Protein AF-A0A6J7PD95-F1 (afdb_monomer_lite)

pLDDT: mean 89.7, std 9.13, range [52.78, 97.06]

Secondary structure (DSSP, 8-state):
--S----HHHHHHHHHHHHTT-----S---S-HHHHHHHHHTTS------GGGS-TT-TTS-----SSPPPPPP------TTPPPPHHHHHHHHHHHHHHHHHHTSPP-

Organism: NCBI:txid449393

InterPro domains:
  IPR005119 LysR, substrate-binding [PF03466] (4-99)

Sequence (109 aa):
MIGEHPCSTQERIDQGLRDAGITPRYVFRANDNGAMQGMVRAGLGPAVMPMLAVDTADTGIVIKALDPPIEPRMILIALRKGSTPLPAAEQFVRIAKHEGRKRLSRPAR

Structure (mmCIF, N/CA/C/O backbone):
data_AF-A0A6J7PD95-F1
#
_entry.id   AF-A0A6J7PD95-F1
#
loop_
_atom_site.group_PDB
_atom_site.id
_atom_site.type_symbol
_atom_site.label_atom_id
_atom_site.label_alt_id
_atom_site.label_comp_id
_atom_site.label_asym_id
_atom_site.label_entity_id
_atom_site.label_seq_id
_atom_site.pdbx_PDB_ins_code
_atom_site.Cartn_x
_atom_site.Cartn_y
_atom_site.Cartn_z
_atom_site.occupancy
_atom_site.B_iso_or_equiv
_atom_site.auth_seq_id
_atom_site.auth_comp_id
_atom_site.auth_asym_id
_atom_site.auth_atom_id
_atom_site.pdbx_PDB_model_num
ATOM 1 N N . MET A 1 1 ? -21.283 11.987 -6.288 1.00 52.94 1 MET A N 1
ATOM 2 C CA . MET A 1 1 ? -20.100 11.113 -6.426 1.00 52.94 1 MET A CA 1
ATOM 3 C C . MET A 1 1 ? -19.133 11.836 -7.352 1.00 52.94 1 MET A C 1
ATOM 5 O O . MET A 1 1 ? -19.528 12.128 -8.471 1.00 52.94 1 MET A O 1
ATOM 9 N N . ILE A 1 2 ? -17.953 12.243 -6.880 1.00 53.72 2 ILE A N 1
ATOM 10 C CA . ILE A 1 2 ? -16.970 12.967 -7.705 1.00 53.72 2 ILE A CA 1
ATOM 11 C C . ILE A 1 2 ? -15.689 12.131 -7.724 1.00 53.72 2 ILE A C 1
ATOM 13 O O . ILE A 1 2 ? -15.122 11.870 -6.670 1.00 53.72 2 ILE A O 1
ATOM 17 N N . GLY A 1 3 ? -15.260 11.693 -8.911 1.00 65.69 3 GLY A N 1
ATOM 18 C CA . GLY A 1 3 ? -13.954 11.052 -9.121 1.00 65.69 3 GLY A CA 1
ATOM 19 C C . GLY A 1 3 ? -13.832 9.571 -8.735 1.00 65.69 3 GLY A C 1
ATOM 20 O O . GLY A 1 3 ? -12.720 9.047 -8.739 1.00 65.69 3 GLY A O 1
ATOM 21 N N . GLU A 1 4 ? -14.928 8.881 -8.406 1.00 78.25 4 GLU A N 1
ATOM 22 C CA . GLU A 1 4 ? -14.902 7.430 -8.186 1.00 78.25 4 GLU A CA 1
ATOM 23 C C . GLU A 1 4 ? -15.111 6.664 -9.497 1.00 78.25 4 GLU A C 1
ATOM 25 O O . GLU A 1 4 ? -16.090 6.863 -10.216 1.00 78.25 4 GLU A O 1
ATOM 30 N N . HIS A 1 5 ? -14.200 5.732 -9.747 1.00 82.81 5 HIS A N 1
ATOM 31 C CA . HIS A 1 5 ? -14.223 4.738 -10.813 1.00 82.81 5 HIS A CA 1
ATOM 32 C C . HIS A 1 5 ? -13.642 3.427 -10.269 1.00 82.81 5 HIS A C 1
ATOM 34 O O . HIS A 1 5 ? -12.746 3.495 -9.422 1.00 82.81 5 HIS A O 1
ATOM 40 N N . PRO A 1 6 ? -14.079 2.254 -10.758 1.00 83.56 6 PRO A N 1
ATOM 41 C CA . PRO A 1 6 ? -13.510 0.975 -10.349 1.00 83.56 6 PRO A CA 1
ATOM 42 C C . PRO A 1 6 ? -11.985 0.969 -10.483 1.00 83.56 6 PRO A C 1
ATOM 44 O O . PRO A 1 6 ? -11.437 1.343 -11.522 1.00 83.56 6 PRO A O 1
ATOM 47 N N . CYS A 1 7 ? -11.294 0.548 -9.425 1.00 86.06 7 CYS A N 1
ATOM 48 C CA . CYS A 1 7 ? -9.857 0.338 -9.461 1.00 86.06 7 CYS A CA 1
ATOM 49 C C . CYS A 1 7 ? -9.496 -0.999 -8.813 1.00 86.06 7 CYS A C 1
ATOM 51 O O . CYS A 1 7 ? -10.059 -1.402 -7.794 1.00 86.06 7 CYS A O 1
ATOM 53 N N . SER A 1 8 ? -8.480 -1.655 -9.370 1.00 87.50 8 SER A N 1
ATOM 54 C CA . SER A 1 8 ? -8.007 -2.968 -8.912 1.00 87.50 8 SER A CA 1
ATOM 55 C C . SER A 1 8 ? -7.570 -2.993 -7.444 1.00 87.50 8 SER A C 1
ATOM 57 O O . SER A 1 8 ? -7.540 -4.045 -6.811 1.00 87.50 8 SER A O 1
ATOM 59 N N . THR A 1 9 ? -7.208 -1.835 -6.884 1.00 88.56 9 THR A N 1
ATOM 60 C CA . THR A 1 9 ? -6.832 -1.718 -5.471 1.00 88.56 9 THR A CA 1
ATOM 61 C C . THR A 1 9 ? -8.049 -1.866 -4.566 1.00 88.56 9 THR A C 1
ATOM 63 O O . THR A 1 9 ? -7.995 -2.647 -3.619 1.00 88.56 9 THR A O 1
ATOM 66 N N . GLN A 1 10 ? -9.144 -1.172 -4.885 1.00 90.12 10 GLN A N 1
ATOM 67 C CA . GLN A 1 10 ? -10.398 -1.290 -4.147 1.00 90.12 10 GLN A CA 1
ATOM 68 C C . GLN A 1 10 ? -10.959 -2.708 -4.266 1.00 90.12 10 GLN A C 1
ATOM 70 O O . GLN A 1 10 ? -11.283 -3.313 -3.256 1.00 90.12 10 GLN A O 1
ATOM 75 N N . GLU A 1 11 ? -10.981 -3.285 -5.471 1.00 91.25 11 GLU A N 1
ATOM 76 C CA . GLU A 1 11 ? -11.478 -4.653 -5.683 1.00 91.25 11 GLU A CA 1
ATOM 77 C C . GLU A 1 11 ? -10.742 -5.688 -4.821 1.00 91.25 11 GLU A C 1
ATOM 79 O O . GLU A 1 11 ? -11.382 -6.536 -4.200 1.00 91.25 11 GLU A O 1
ATOM 84 N N . ARG A 1 12 ? -9.406 -5.593 -4.728 1.00 92.06 12 ARG A N 1
ATOM 85 C CA . ARG A 1 12 ? -8.592 -6.481 -3.881 1.00 92.06 12 ARG A CA 1
ATOM 86 C C . ARG A 1 12 ? -8.859 -6.288 -2.391 1.00 92.06 12 ARG A C 1
ATOM 88 O O . ARG A 1 12 ? -8.915 -7.276 -1.666 1.00 92.06 12 ARG A O 1
ATOM 95 N N . ILE A 1 13 ? -8.999 -5.044 -1.932 1.00 92.88 13 ILE A N 1
ATOM 96 C CA . ILE A 1 13 ? -9.320 -4.751 -0.527 1.00 92.88 13 ILE A CA 1
ATOM 97 C C . ILE A 1 13 ? -10.700 -5.304 -0.189 1.00 92.88 13 ILE A C 1
ATOM 99 O O . ILE A 1 13 ? -10.848 -6.036 0.784 1.00 92.88 13 ILE A O 1
ATOM 103 N N . ASP A 1 14 ? -11.691 -5.003 -1.022 1.00 93.06 14 ASP A N 1
ATOM 104 C CA . ASP A 1 14 ? -13.063 -5.440 -0.825 1.00 93.06 14 ASP A CA 1
ATOM 105 C C . ASP A 1 14 ? -13.155 -6.971 -0.822 1.00 93.06 14 ASP A C 1
ATOM 107 O O . ASP A 1 14 ? -13.901 -7.539 -0.027 1.00 93.06 14 ASP A O 1
ATOM 111 N N . GLN A 1 15 ? -12.385 -7.646 -1.684 1.00 93.06 15 GLN A N 1
ATOM 112 C CA . GLN A 1 15 ? -12.322 -9.103 -1.692 1.00 93.06 15 GLN A CA 1
ATOM 113 C C . GLN A 1 15 ? -11.664 -9.652 -0.427 1.00 93.06 15 GLN A C 1
ATOM 115 O O . GLN A 1 15 ? -12.257 -10.510 0.212 1.00 93.06 15 GLN A O 1
ATOM 120 N N . GLY A 1 16 ? -10.516 -9.111 -0.008 1.00 94.12 16 GLY A N 1
ATOM 121 C CA . GLY A 1 16 ? -9.856 -9.544 1.227 1.00 94.12 16 GLY A CA 1
ATOM 122 C C . GLY A 1 16 ? -10.725 -9.344 2.474 1.00 94.12 16 GLY A C 1
ATOM 123 O O . GLY A 1 16 ? -10.731 -10.187 3.367 1.00 94.12 16 GLY A O 1
ATOM 124 N N . LEU A 1 17 ? -11.518 -8.268 2.519 1.00 94.38 17 LEU A N 1
ATOM 125 C CA . LEU A 1 17 ? -12.514 -8.060 3.573 1.00 94.38 17 LEU A CA 1
ATOM 126 C C . LEU A 1 17 ? -13.619 -9.126 3.523 1.00 94.38 17 LEU A C 1
ATOM 128 O O . LEU A 1 17 ? -13.962 -9.694 4.559 1.00 94.38 17 LEU A O 1
ATOM 132 N N . ARG A 1 18 ? -14.145 -9.439 2.332 1.00 95.00 18 ARG A N 1
ATOM 133 C CA . ARG A 1 18 ? -15.159 -10.492 2.158 1.00 95.00 18 ARG A CA 1
ATOM 134 C C . ARG A 1 18 ? -14.638 -11.879 2.523 1.00 95.00 18 ARG A C 1
ATOM 136 O O . ARG A 1 18 ? -15.370 -12.629 3.161 1.00 95.00 18 ARG A O 1
ATOM 143 N N . ASP A 1 19 ? -13.396 -12.198 2.175 1.00 94.19 19 ASP A N 1
ATOM 144 C CA . ASP A 1 19 ? -12.748 -13.470 2.517 1.00 94.19 19 ASP A CA 1
ATOM 145 C C . ASP A 1 19 ? -12.602 -13.632 4.042 1.00 94.19 19 ASP A C 1
ATOM 147 O O . ASP A 1 19 ? -12.682 -14.741 4.564 1.00 94.19 19 ASP A O 1
ATOM 151 N N . ALA A 1 20 ? -12.479 -12.517 4.773 1.00 94.00 20 ALA A N 1
ATOM 152 C CA . ALA A 1 20 ? -12.521 -12.467 6.235 1.00 94.00 20 ALA A CA 1
ATOM 153 C C . ALA A 1 20 ? -13.953 -12.406 6.823 1.00 94.00 20 ALA A C 1
ATOM 155 O O . ALA A 1 20 ? -14.120 -12.198 8.024 1.00 94.00 20 ALA A O 1
ATOM 156 N N . GLY A 1 21 ? -14.999 -12.558 6.003 1.00 95.88 21 GLY A N 1
ATOM 157 C CA . GLY A 1 21 ? -16.404 -12.519 6.428 1.00 95.88 21 GLY A CA 1
ATOM 158 C C . GLY A 1 21 ? -16.973 -11.113 6.663 1.00 95.88 21 GLY A C 1
ATOM 159 O O . GLY A 1 21 ? -18.058 -10.972 7.229 1.00 95.88 21 GLY A O 1
ATOM 160 N N . ILE A 1 22 ? -16.273 -10.059 6.237 1.00 95.69 22 ILE A N 1
ATOM 161 C CA . ILE A 1 22 ? -16.677 -8.663 6.441 1.00 95.69 22 ILE A CA 1
ATOM 162 C C . ILE A 1 22 ? -17.405 -8.146 5.196 1.00 95.69 22 ILE A C 1
ATOM 164 O O . ILE A 1 22 ? -16.875 -8.165 4.088 1.00 95.69 22 ILE A O 1
ATOM 168 N N . THR A 1 23 ? -18.611 -7.601 5.386 1.00 95.06 23 THR A N 1
ATOM 169 C CA . THR A 1 23 ? -19.326 -6.846 4.342 1.00 95.06 23 THR A CA 1
ATOM 170 C C . THR A 1 23 ? -19.146 -5.342 4.579 1.00 95.06 23 THR A C 1
ATOM 172 O O . THR A 1 23 ? -19.767 -4.792 5.495 1.00 95.06 23 THR A O 1
ATOM 175 N N . PRO A 1 24 ? -18.290 -4.654 3.804 1.00 91.12 24 PRO A N 1
ATOM 176 C CA . PRO A 1 24 ? -17.972 -3.252 4.049 1.00 91.12 24 PRO A CA 1
ATOM 177 C C . PRO A 1 24 ? -19.143 -2.319 3.714 1.00 91.12 24 PRO A C 1
ATOM 179 O O . PRO A 1 24 ? -19.824 -2.467 2.699 1.00 91.12 24 PRO A O 1
ATOM 182 N N . ARG A 1 25 ? -19.348 -1.306 4.563 1.00 92.56 25 ARG A N 1
ATOM 183 C CA . ARG A 1 25 ? -20.256 -0.176 4.320 1.00 92.56 25 ARG A CA 1
ATOM 184 C C . ARG A 1 25 ? -19.422 1.087 4.168 1.00 92.56 25 ARG A C 1
ATOM 186 O O . ARG A 1 25 ? -18.565 1.355 5.005 1.00 92.56 25 ARG A O 1
ATOM 193 N N . TYR A 1 26 ? -19.688 1.862 3.124 1.00 91.31 26 TYR A N 1
ATOM 194 C CA . TYR A 1 26 ? -18.859 3.007 2.755 1.00 91.31 26 TYR A CA 1
ATOM 195 C C . TYR A 1 26 ? -19.616 4.300 3.006 1.00 91.31 26 TYR A C 1
ATOM 197 O O . TYR A 1 26 ? -20.722 4.483 2.504 1.00 91.31 26 TYR A O 1
ATOM 205 N N . VAL A 1 27 ? -18.992 5.198 3.760 1.00 92.31 27 VAL A N 1
ATOM 206 C CA . VAL A 1 27 ? -19.492 6.557 4.021 1.00 92.31 27 VAL A CA 1
ATOM 207 C C . VAL A 1 27 ? -18.905 7.585 3.050 1.00 92.31 27 VAL A C 1
ATOM 209 O O . VAL A 1 27 ? -19.457 8.668 2.886 1.00 92.31 27 VAL A O 1
ATOM 212 N N . PHE A 1 28 ? -17.802 7.239 2.382 1.00 90.50 28 PHE A N 1
ATOM 213 C CA . PHE A 1 28 ? -17.124 8.064 1.389 1.00 90.50 28 PHE A CA 1
ATOM 214 C C . PHE A 1 28 ? -16.317 7.195 0.433 1.00 90.50 28 PHE A C 1
ATOM 216 O O . PHE A 1 28 ? -15.809 6.141 0.823 1.00 90.50 28 PHE A O 1
ATOM 223 N N . ARG A 1 29 ? -16.228 7.638 -0.822 1.00 88.06 29 ARG A N 1
ATOM 224 C CA . ARG A 1 29 ? -15.521 6.957 -1.906 1.00 88.06 29 ARG A CA 1
ATOM 225 C C . ARG A 1 29 ? -14.849 7.999 -2.799 1.00 88.06 29 ARG A C 1
ATOM 227 O O . ARG A 1 29 ? -15.502 8.946 -3.238 1.00 88.06 29 ARG A O 1
ATOM 234 N N . ALA A 1 30 ? -13.558 7.814 -3.048 1.00 87.88 30 ALA A N 1
ATOM 235 C CA . ALA A 1 30 ? -12.749 8.617 -3.956 1.00 87.88 30 ALA A CA 1
ATOM 236 C C . ALA A 1 30 ? -11.549 7.790 -4.438 1.00 87.88 30 ALA A C 1
ATOM 238 O O . ALA A 1 30 ? -11.027 6.964 -3.693 1.00 87.88 30 ALA A O 1
ATOM 239 N N . ASN A 1 31 ? -11.079 8.050 -5.659 1.00 87.81 31 ASN A N 1
ATOM 240 C CA . ASN A 1 31 ? -9.840 7.456 -6.175 1.00 87.81 31 ASN A CA 1
ATOM 241 C C . ASN A 1 31 ? -8.580 8.267 -5.839 1.00 87.81 31 ASN A C 1
ATOM 243 O O . ASN A 1 31 ? -7.475 7.857 -6.192 1.00 87.81 31 ASN A O 1
ATOM 247 N N . ASP A 1 32 ? -8.736 9.417 -5.184 1.00 91.62 32 ASP A N 1
ATOM 248 C CA . ASP A 1 32 ? -7.616 10.234 -4.738 1.00 91.62 32 ASP A CA 1
ATOM 249 C C . ASP A 1 32 ? -7.194 9.843 -3.315 1.00 91.62 32 ASP A C 1
ATOM 251 O O . ASP A 1 32 ? -7.981 9.915 -2.368 1.00 91.62 32 ASP A O 1
ATOM 255 N N . ASN A 1 33 ? -5.935 9.427 -3.163 1.00 92.25 33 ASN A N 1
ATOM 256 C CA . ASN A 1 33 ? -5.402 8.966 -1.879 1.00 92.25 33 ASN A CA 1
ATOM 257 C C . ASN A 1 33 ? -5.353 10.096 -0.840 1.00 92.25 33 ASN A C 1
ATOM 259 O O . ASN A 1 33 ? -5.639 9.859 0.333 1.00 92.25 33 ASN A O 1
ATOM 263 N N . GLY A 1 34 ? -5.026 11.320 -1.272 1.00 94.56 34 GLY A N 1
ATOM 264 C CA . GLY A 1 34 ? -4.961 12.489 -0.397 1.00 94.56 34 GLY A CA 1
ATOM 265 C C . GLY A 1 34 ? -6.334 12.852 0.161 1.00 94.56 34 GLY A C 1
ATOM 266 O O . GLY A 1 34 ? -6.474 13.067 1.362 1.00 94.56 34 GLY A O 1
ATOM 267 N N . ALA A 1 35 ? -7.365 12.828 -0.682 1.00 93.81 35 ALA A N 1
ATOM 268 C CA . ALA A 1 35 ? -8.749 13.020 -0.279 1.00 93.81 35 ALA A CA 1
ATOM 269 C C . ALA A 1 35 ? -9.192 11.940 0.713 1.00 93.81 35 ALA A C 1
ATOM 271 O O . ALA A 1 35 ? -9.741 12.275 1.759 1.00 93.81 35 ALA A O 1
ATOM 272 N N . MET A 1 36 ? -8.910 10.660 0.436 1.00 93.88 36 MET A N 1
ATOM 273 C CA . MET A 1 36 ? -9.229 9.565 1.362 1.00 93.88 36 MET A CA 1
ATOM 274 C C . MET A 1 36 ? -8.598 9.790 2.740 1.00 93.88 36 MET A C 1
ATOM 276 O O . MET A 1 36 ? -9.304 9.748 3.748 1.00 93.88 36 MET A O 1
ATOM 280 N N . GLN A 1 37 ? -7.301 10.098 2.793 1.00 95.88 37 GLN A N 1
ATOM 281 C CA . GLN A 1 37 ? -6.602 10.362 4.051 1.00 95.88 37 GLN A CA 1
ATOM 282 C C . GLN A 1 37 ? -7.115 11.633 4.752 1.00 95.88 37 GLN A C 1
ATOM 284 O O . GLN A 1 37 ? -7.307 11.634 5.968 1.00 95.88 37 GLN A O 1
ATOM 289 N N . GLY A 1 38 ? -7.423 12.688 3.994 1.00 95.88 38 GLY A N 1
ATOM 290 C CA . GLY A 1 38 ? -8.038 13.909 4.514 1.00 95.88 38 GLY A CA 1
ATOM 291 C C . GLY A 1 38 ? -9.389 13.649 5.183 1.00 95.88 38 GLY A C 1
ATOM 292 O O . GLY A 1 38 ? -9.660 14.199 6.250 1.00 95.88 38 GLY A O 1
ATOM 293 N N . MET A 1 39 ? -10.209 12.753 4.625 1.00 96.12 39 MET A N 1
ATOM 294 C CA . MET A 1 39 ? -11.481 12.362 5.242 1.00 96.12 39 MET A CA 1
ATOM 295 C C . MET A 1 39 ? -11.289 11.530 6.517 1.00 96.12 39 MET A C 1
ATOM 297 O O . MET A 1 39 ? -12.063 11.693 7.463 1.00 96.12 39 MET A O 1
ATOM 301 N N . VAL A 1 40 ? -10.247 10.690 6.587 1.00 96.88 40 VAL A N 1
ATOM 302 C CA . VAL A 1 40 ? -9.860 10.007 7.838 1.00 96.88 40 VAL A CA 1
ATOM 303 C C . VAL A 1 40 ? -9.492 11.041 8.900 1.00 96.88 40 VAL A C 1
ATOM 305 O O . VAL A 1 40 ? -10.013 10.991 10.014 1.00 96.88 40 VAL A O 1
ATOM 308 N N . ARG A 1 41 ? -8.655 12.023 8.544 1.00 97.06 41 ARG A N 1
ATOM 309 C CA . ARG A 1 41 ? -8.242 13.113 9.439 1.00 97.06 41 ARG A CA 1
ATOM 310 C C . ARG A 1 41 ? -9.423 13.967 9.912 1.00 97.06 41 ARG A C 1
ATOM 312 O O . ARG A 1 41 ? -9.429 14.424 11.051 1.00 97.06 41 ARG A O 1
ATOM 319 N N . ALA A 1 42 ? -10.434 14.153 9.067 1.00 96.69 42 ALA A N 1
ATOM 320 C CA . ALA A 1 42 ? -11.677 14.842 9.413 1.00 96.69 42 ALA A CA 1
ATOM 321 C C . ALA A 1 42 ? -12.626 14.010 10.303 1.00 96.69 42 ALA A C 1
ATOM 323 O O . ALA A 1 42 ? -13.683 14.503 10.692 1.00 96.69 42 ALA A O 1
ATOM 324 N N . GLY A 1 43 ? -12.276 12.760 10.629 1.00 96.38 43 GLY A N 1
ATOM 325 C CA . GLY A 1 43 ? -13.058 11.898 11.516 1.00 96.38 43 GLY A CA 1
ATOM 326 C C . GLY A 1 43 ? -14.208 11.158 10.836 1.00 96.38 43 GLY A C 1
ATOM 327 O O . GLY A 1 43 ? -15.070 10.624 11.530 1.00 96.38 43 GLY A O 1
ATOM 328 N N . LEU A 1 44 ? -14.243 11.094 9.499 1.00 95.94 44 LEU A N 1
ATOM 329 C CA . LEU A 1 44 ? -15.344 10.435 8.791 1.00 95.94 44 LEU A CA 1
ATOM 330 C C . LEU A 1 44 ? -15.349 8.908 8.987 1.00 95.94 44 LEU A C 1
ATOM 332 O O . LEU A 1 44 ? -16.404 8.275 8.960 1.00 95.94 44 LEU A O 1
ATOM 336 N N . GLY A 1 45 ? -14.174 8.313 9.184 1.00 94.44 45 GLY A N 1
ATOM 337 C CA . GLY A 1 45 ? -14.005 6.884 9.435 1.00 94.44 45 GLY A CA 1
ATOM 338 C C . GLY A 1 45 ? -12.603 6.393 9.069 1.00 94.44 45 GLY A C 1
ATOM 339 O O . GLY A 1 45 ? -11.804 7.165 8.541 1.00 94.44 45 GLY A O 1
ATOM 340 N N . PRO A 1 46 ? -12.278 5.119 9.347 1.00 95.56 46 PRO A N 1
ATOM 341 C CA . PRO A 1 46 ? -11.017 4.520 8.925 1.00 95.56 46 PRO A CA 1
ATOM 342 C C . PRO A 1 46 ? -10.998 4.255 7.412 1.00 95.56 46 PRO A C 1
ATOM 344 O O . PRO A 1 46 ? -12.035 3.988 6.803 1.00 95.56 46 PRO A O 1
ATOM 347 N N . ALA A 1 47 ? -9.802 4.251 6.823 1.00 94.94 47 ALA A N 1
ATOM 348 C CA . ALA A 1 47 ? -9.577 3.834 5.443 1.00 94.94 47 ALA A CA 1
ATOM 349 C C . ALA A 1 47 ? -8.574 2.676 5.394 1.00 94.94 47 ALA A C 1
ATOM 351 O O . ALA A 1 47 ? -7.553 2.693 6.082 1.00 94.94 47 ALA A O 1
ATOM 352 N N . VAL A 1 48 ? -8.856 1.681 4.553 1.00 93.69 48 VAL A N 1
ATOM 353 C CA . VAL A 1 48 ? -7.895 0.630 4.207 1.00 93.69 48 VAL A CA 1
ATOM 354 C C . VAL A 1 48 ? -7.181 1.056 2.932 1.00 93.69 48 VAL A C 1
ATOM 356 O O . VAL A 1 48 ? -7.816 1.246 1.898 1.00 93.69 48 VAL A O 1
ATOM 359 N N . MET A 1 49 ? -5.862 1.231 3.006 1.00 91.75 49 MET A N 1
ATOM 360 C CA . MET A 1 49 ? -5.050 1.759 1.909 1.00 91.75 49 MET A CA 1
ATOM 361 C C . MET A 1 49 ? -3.738 0.975 1.783 1.00 91.75 49 MET A C 1
ATOM 363 O O . MET A 1 49 ? -3.177 0.549 2.795 1.00 91.75 49 MET A O 1
ATOM 367 N N . PRO A 1 50 ? -3.190 0.790 0.567 1.00 90.31 50 PRO A N 1
ATOM 368 C CA . PRO A 1 50 ? -1.824 0.304 0.414 1.00 90.31 50 PRO A CA 1
ATOM 369 C C . PRO A 1 50 ? -0.843 1.279 1.071 1.00 90.31 50 PRO A C 1
ATOM 371 O O . PRO A 1 50 ? -0.926 2.475 0.818 1.00 90.31 50 PRO A O 1
ATOM 374 N N . MET A 1 51 ? 0.146 0.779 1.816 1.00 89.25 51 MET A N 1
ATOM 375 C CA . MET A 1 51 ? 1.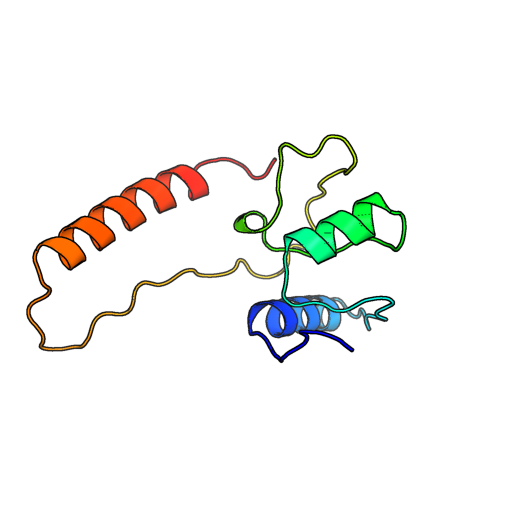130 1.624 2.516 1.00 89.25 51 MET A CA 1
ATOM 376 C C . MET A 1 51 ? 1.837 2.641 1.596 1.00 89.25 51 MET A C 1
ATOM 378 O O . MET A 1 51 ? 2.172 3.735 2.024 1.00 89.25 51 MET A O 1
ATOM 382 N N . LEU A 1 52 ? 2.029 2.315 0.310 1.00 88.88 52 LEU A N 1
ATOM 383 C CA . LEU A 1 52 ? 2.643 3.222 -0.672 1.00 88.88 52 LEU A CA 1
ATOM 384 C C . LEU A 1 52 ? 1.796 4.476 -0.974 1.00 88.88 52 LEU A C 1
ATOM 386 O O . LEU A 1 52 ? 2.319 5.448 -1.508 1.00 88.88 52 LEU A O 1
ATOM 390 N N . ALA A 1 53 ? 0.498 4.431 -0.678 1.00 91.12 53 ALA A N 1
ATOM 391 C CA . ALA A 1 53 ? -0.459 5.509 -0.899 1.00 91.12 53 ALA A CA 1
ATOM 392 C C . ALA A 1 53 ? -0.732 6.349 0.360 1.00 91.12 53 ALA A C 1
ATOM 394 O O . ALA A 1 53 ? -1.477 7.321 0.275 1.00 91.12 53 ALA A O 1
ATOM 395 N N . VAL A 1 54 ? -0.167 5.966 1.509 1.00 93.12 54 VAL A N 1
ATOM 396 C CA . VAL A 1 54 ? -0.348 6.667 2.784 1.00 93.12 54 VAL A CA 1
ATOM 397 C C . VAL A 1 54 ? 0.765 7.695 2.949 1.00 93.12 54 VAL A C 1
ATOM 399 O O . VAL A 1 54 ? 1.947 7.355 2.844 1.00 93.12 54 VAL A O 1
ATOM 402 N N . ASP A 1 55 ? 0.404 8.942 3.248 1.00 95.06 55 ASP A N 1
ATOM 403 C CA . ASP A 1 55 ? 1.386 9.920 3.705 1.00 95.06 55 ASP A CA 1
ATOM 404 C C . ASP A 1 55 ? 1.702 9.662 5.181 1.00 95.06 55 ASP A C 1
ATOM 406 O O . ASP A 1 55 ? 0.969 10.059 6.086 1.00 95.06 55 ASP A O 1
ATOM 410 N N . THR A 1 56 ? 2.824 8.983 5.416 1.00 93.44 56 THR A N 1
ATOM 411 C CA . THR A 1 56 ? 3.300 8.623 6.757 1.00 93.44 56 THR A CA 1
ATOM 412 C C . THR A 1 56 ? 3.785 9.812 7.591 1.00 93.44 56 THR A C 1
ATOM 414 O O . THR A 1 56 ? 4.078 9.630 8.770 1.00 93.44 56 THR A O 1
ATOM 417 N N . ALA A 1 57 ? 3.934 11.000 6.995 1.00 94.81 57 ALA A N 1
ATOM 418 C CA . ALA A 1 57 ? 4.314 12.211 7.720 1.00 94.81 57 ALA A CA 1
ATOM 419 C C . ALA A 1 57 ? 3.111 12.914 8.375 1.00 94.81 57 ALA A C 1
ATOM 421 O O . ALA A 1 57 ? 3.301 13.813 9.196 1.00 94.81 57 ALA A O 1
ATOM 422 N N . ASP A 1 58 ? 1.884 12.509 8.040 1.00 95.44 58 ASP A N 1
ATOM 423 C CA . ASP A 1 58 ? 0.667 13.080 8.604 1.00 95.44 58 ASP A CA 1
ATOM 424 C C . ASP A 1 58 ? 0.477 12.654 10.068 1.00 95.44 58 ASP A C 1
ATOM 426 O O . ASP A 1 58 ? 0.055 11.542 10.383 1.00 95.44 58 ASP A O 1
ATOM 430 N N . THR A 1 59 ? 0.764 13.576 10.986 1.00 95.50 59 THR A N 1
ATOM 431 C CA .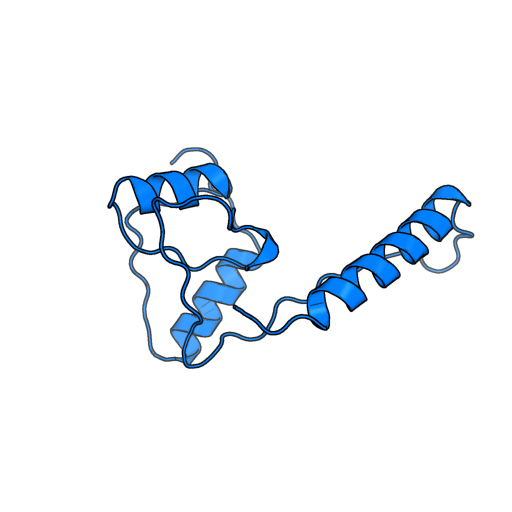 THR A 1 59 ? 0.634 13.366 12.436 1.00 95.50 59 THR A CA 1
ATOM 432 C C . THR A 1 59 ? -0.810 13.377 12.941 1.00 95.50 59 THR A C 1
ATOM 434 O O . THR A 1 59 ? -1.042 13.110 14.118 1.00 95.50 59 THR A O 1
ATOM 437 N N . GLY A 1 60 ? -1.789 13.702 12.088 1.00 96.06 60 GLY A N 1
ATOM 438 C CA . GLY A 1 60 ? -3.211 13.708 12.444 1.00 96.06 60 GLY A CA 1
ATOM 439 C C . GLY A 1 60 ? -3.908 12.368 12.244 1.00 96.06 60 GLY A C 1
ATOM 440 O O . GLY A 1 60 ? -5.109 12.277 12.487 1.00 96.06 60 GLY A O 1
ATOM 441 N N . ILE A 1 61 ? -3.180 11.343 11.801 1.00 96.81 61 ILE A N 1
ATOM 442 C CA . ILE A 1 61 ? -3.694 9.988 11.630 1.00 96.81 61 ILE A CA 1
ATOM 443 C C . ILE A 1 61 ? -2.814 8.977 12.364 1.00 96.81 61 ILE A C 1
ATOM 445 O O . ILE A 1 61 ? -1.655 9.230 12.687 1.00 96.81 61 ILE A O 1
ATOM 449 N N . VAL A 1 62 ? -3.373 7.794 12.603 1.00 96.38 62 VAL A N 1
ATOM 450 C CA . VAL A 1 62 ? -2.621 6.633 13.081 1.00 96.38 62 VAL A CA 1
ATOM 451 C C . VAL A 1 62 ? -2.715 5.546 12.026 1.00 96.38 62 VAL A C 1
ATOM 453 O O . VAL A 1 62 ? -3.805 5.211 11.564 1.00 96.38 62 VAL A O 1
ATOM 456 N N . ILE A 1 63 ? -1.567 4.980 11.668 1.00 95.56 63 ILE A N 1
ATOM 457 C CA . ILE A 1 63 ? -1.470 3.875 10.719 1.00 95.56 63 ILE A CA 1
ATOM 458 C C . ILE A 1 63 ? -1.464 2.571 11.511 1.00 95.56 63 ILE A C 1
ATOM 460 O O . ILE A 1 63 ? -0.746 2.444 12.502 1.00 95.56 63 ILE A O 1
ATOM 464 N N . LYS A 1 64 ? -2.282 1.609 11.086 1.00 94.19 64 LYS A N 1
ATOM 465 C CA . LYS A 1 64 ? -2.352 0.276 11.688 1.00 94.19 64 LYS A CA 1
ATOM 466 C C . LYS A 1 64 ? -2.232 -0.787 10.608 1.00 94.19 64 LYS A C 1
ATOM 468 O O . LYS A 1 64 ? -2.832 -0.655 9.541 1.00 94.19 64 LYS A O 1
ATOM 473 N N . ALA A 1 65 ? -1.483 -1.842 10.906 1.00 90.94 65 ALA A N 1
ATOM 474 C CA . ALA A 1 65 ? -1.493 -3.050 10.097 1.00 90.94 65 ALA A CA 1
ATOM 475 C C . ALA A 1 65 ? -2.849 -3.765 10.228 1.00 90.94 65 ALA A C 1
ATOM 477 O O . ALA A 1 65 ? -3.482 -3.724 11.285 1.00 90.94 65 ALA A O 1
ATOM 478 N N . LEU A 1 66 ? -3.286 -4.408 9.147 1.00 91.56 66 LEU A N 1
ATOM 479 C CA . LEU A 1 66 ? -4.447 -5.293 9.175 1.00 91.56 66 LEU A CA 1
ATOM 480 C C . LEU A 1 66 ? -4.063 -6.647 9.775 1.00 91.56 66 LEU A C 1
ATOM 482 O O . LEU A 1 66 ? -2.999 -7.179 9.453 1.00 91.56 66 LEU A O 1
ATOM 486 N N . ASP A 1 67 ? -4.958 -7.198 10.591 1.00 91.12 67 ASP A N 1
ATOM 487 C CA . ASP A 1 67 ? -4.862 -8.540 11.160 1.00 91.12 67 ASP A CA 1
ATOM 488 C C . ASP A 1 67 ? -6.229 -9.251 11.028 1.00 91.12 67 ASP A C 1
ATOM 490 O O . ASP A 1 67 ? -7.205 -8.783 11.624 1.00 91.12 67 ASP A O 1
ATOM 494 N N . PRO A 1 68 ? -6.345 -10.316 10.210 1.00 90.69 68 PRO A N 1
ATOM 495 C CA . PRO A 1 68 ? -5.292 -10.875 9.361 1.00 90.69 68 PRO A CA 1
ATOM 496 C C . PRO A 1 68 ? -4.903 -9.928 8.206 1.00 90.69 68 PRO A C 1
ATOM 498 O O . PRO A 1 68 ? -5.697 -9.075 7.793 1.00 90.69 68 PRO A O 1
ATOM 501 N N . PRO A 1 69 ? -3.689 -10.060 7.645 1.00 90.62 69 PRO A N 1
ATOM 502 C CA . PRO A 1 69 ? -3.276 -9.258 6.501 1.00 90.62 69 PRO A CA 1
ATOM 503 C C . PRO A 1 69 ? -4.065 -9.633 5.236 1.00 90.62 69 PRO A C 1
ATOM 505 O O . PRO A 1 69 ? -4.293 -10.808 4.955 1.00 90.62 69 PRO A O 1
ATOM 508 N N . ILE A 1 70 ? -4.408 -8.632 4.420 1.00 91.00 70 ILE A N 1
ATOM 509 C CA . ILE A 1 70 ? -4.875 -8.846 3.039 1.00 91.00 70 ILE A CA 1
ATOM 510 C C . ILE A 1 70 ? -3.663 -9.149 2.150 1.00 91.00 70 ILE A C 1
ATOM 512 O O . IL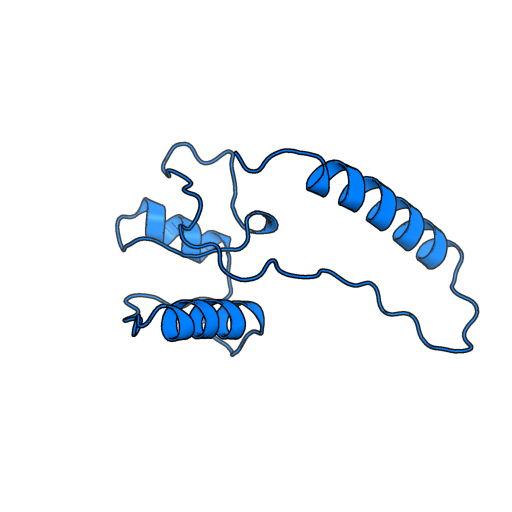E A 1 70 ? -2.585 -8.584 2.354 1.00 91.00 70 ILE A O 1
ATOM 516 N N . GLU A 1 71 ? -3.838 -10.015 1.145 1.00 86.56 71 GLU A N 1
ATOM 517 C CA . GLU A 1 71 ? -2.761 -10.425 0.241 1.00 86.56 71 GLU A CA 1
ATOM 518 C C . GLU A 1 71 ? -1.992 -9.212 -0.337 1.00 86.56 71 GLU A C 1
ATOM 520 O O . GLU A 1 71 ? -2.598 -8.350 -0.999 1.00 86.56 71 GLU A O 1
ATOM 525 N N . PRO A 1 72 ? -0.656 -9.144 -0.147 1.00 83.81 72 PRO A N 1
ATOM 526 C CA . PRO A 1 72 ? 0.148 -8.004 -0.564 1.00 83.81 72 PRO A CA 1
ATOM 527 C C . PRO A 1 72 ? -0.021 -7.642 -2.041 1.00 83.81 72 PRO A C 1
ATOM 529 O O . PRO A 1 72 ? -0.029 -8.492 -2.932 1.00 83.81 72 PRO A O 1
ATOM 532 N N . ARG A 1 73 ? -0.107 -6.340 -2.325 1.00 84.88 73 ARG A N 1
ATOM 533 C CA . ARG A 1 73 ? -0.172 -5.833 -3.700 1.00 84.88 73 ARG A CA 1
ATOM 534 C C . ARG A 1 73 ? 1.156 -6.067 -4.422 1.00 84.88 73 ARG A C 1
ATOM 536 O O . ARG A 1 73 ? 2.198 -5.590 -3.979 1.00 84.88 73 ARG A O 1
ATOM 543 N N . MET A 1 74 ? 1.097 -6.682 -5.602 1.00 85.38 74 MET A N 1
ATOM 544 C CA . MET A 1 74 ? 2.235 -6.749 -6.521 1.00 85.38 74 MET A CA 1
ATOM 545 C C . MET A 1 74 ? 2.298 -5.503 -7.411 1.00 85.38 74 MET A C 1
ATOM 547 O O . MET A 1 74 ? 1.300 -5.098 -8.009 1.00 85.38 74 MET A O 1
ATOM 551 N N . ILE A 1 75 ? 3.485 -4.902 -7.517 1.00 87.69 75 ILE A N 1
ATOM 552 C CA . ILE A 1 75 ? 3.783 -3.813 -8.456 1.00 87.69 75 ILE A CA 1
ATOM 553 C C . ILE A 1 75 ? 4.718 -4.375 -9.522 1.00 87.69 75 ILE A C 1
ATOM 555 O O . ILE A 1 75 ? 5.789 -4.892 -9.206 1.00 87.69 75 ILE A O 1
ATOM 559 N N . LEU A 1 76 ? 4.298 -4.289 -10.782 1.00 91.56 76 LEU A N 1
ATOM 560 C CA . LEU A 1 76 ? 4.974 -4.916 -11.913 1.00 91.56 76 LEU A CA 1
ATOM 561 C C . LEU A 1 76 ? 5.407 -3.859 -12.929 1.00 91.56 76 LEU A C 1
ATOM 563 O O . LEU A 1 76 ? 4.755 -2.828 -13.086 1.00 91.56 76 LEU A O 1
ATOM 567 N N . ILE A 1 77 ? 6.487 -4.153 -13.651 1.00 92.25 77 ILE A N 1
ATOM 568 C CA . ILE A 1 77 ? 6.886 -3.409 -14.847 1.00 92.25 77 ILE A CA 1
ATOM 569 C C . ILE A 1 77 ? 6.662 -4.327 -16.042 1.00 92.25 77 ILE A C 1
ATOM 571 O O . ILE A 1 77 ? 7.266 -5.397 -16.118 1.00 92.25 77 ILE A O 1
ATOM 575 N N . ALA A 1 78 ? 5.799 -3.907 -16.962 1.00 92.06 78 ALA A N 1
ATOM 576 C CA . ALA A 1 78 ? 5.537 -4.625 -18.200 1.00 92.06 78 ALA A CA 1
ATOM 577 C C . ALA A 1 78 ? 6.357 -4.015 -19.342 1.00 92.06 78 ALA A C 1
ATOM 579 O O . ALA A 1 78 ? 6.352 -2.803 -19.545 1.00 92.06 78 ALA A O 1
ATOM 580 N N . LEU A 1 79 ? 7.050 -4.869 -20.094 1.00 89.38 79 LEU A N 1
ATOM 581 C CA . LEU A 1 79 ? 7.774 -4.502 -21.309 1.00 89.38 79 LEU A CA 1
ATOM 582 C C . LEU A 1 79 ? 7.222 -5.321 -22.474 1.00 89.38 79 LEU A C 1
ATOM 584 O O . LEU A 1 79 ? 6.861 -6.489 -22.304 1.00 89.38 79 LEU A O 1
ATOM 588 N N . ARG A 1 80 ? 7.160 -4.721 -23.665 1.00 90.31 80 ARG A N 1
ATOM 589 C CA . ARG A 1 80 ? 6.691 -5.423 -24.861 1.00 90.31 80 ARG A CA 1
ATOM 590 C C . ARG A 1 80 ? 7.675 -6.541 -25.217 1.00 90.31 80 ARG A C 1
ATOM 592 O O . ARG A 1 80 ? 8.875 -6.320 -25.355 1.00 90.31 80 ARG A O 1
ATOM 599 N N . LYS A 1 81 ? 7.163 -7.760 -25.397 1.00 90.38 81 LYS A N 1
ATOM 600 C CA . LYS A 1 81 ? 7.979 -8.891 -25.853 1.00 90.38 81 LYS A CA 1
ATOM 601 C C . LYS A 1 81 ? 8.534 -8.598 -27.252 1.00 90.38 81 LYS A C 1
ATOM 603 O O . LYS A 1 81 ? 7.784 -8.194 -28.136 1.00 90.38 81 LYS A O 1
ATOM 608 N N . GLY A 1 82 ? 9.833 -8.824 -27.445 1.00 89.06 82 GLY A N 1
ATOM 609 C CA . GLY A 1 82 ? 10.501 -8.670 -28.742 1.00 89.06 82 GLY A CA 1
ATOM 610 C C . GLY A 1 82 ? 10.906 -7.239 -29.107 1.00 89.06 82 GLY A C 1
ATOM 611 O O . GLY A 1 82 ? 11.448 -7.039 -30.187 1.00 89.06 82 GLY A O 1
ATOM 612 N N . SER A 1 83 ? 10.677 -6.247 -28.240 1.00 86.69 83 SER A N 1
ATOM 613 C CA . SER A 1 83 ? 11.236 -4.904 -28.430 1.00 86.69 83 SER A CA 1
ATOM 614 C C . SER A 1 83 ? 12.569 -4.759 -27.706 1.00 86.69 83 SER A C 1
ATOM 616 O O . SER A 1 83 ? 12.663 -5.142 -26.540 1.00 86.69 83 SER A O 1
ATOM 618 N N . THR A 1 84 ? 13.547 -4.118 -28.343 1.00 88.25 84 THR A N 1
ATOM 619 C CA . THR A 1 84 ? 14.715 -3.572 -27.642 1.00 88.25 84 THR A CA 1
ATOM 620 C C . THR A 1 84 ? 14.268 -2.351 -26.832 1.00 88.25 84 THR A C 1
ATOM 622 O O . THR A 1 84 ? 13.758 -1.398 -27.429 1.00 88.25 84 THR A O 1
ATOM 625 N N . PRO A 1 85 ? 14.386 -2.355 -25.493 1.00 85.38 85 PRO A N 1
ATOM 626 C CA . PRO A 1 85 ? 14.022 -1.197 -24.691 1.00 85.38 85 PRO A CA 1
ATOM 627 C C . PRO A 1 85 ? 14.934 -0.009 -25.016 1.00 85.38 85 PRO A C 1
ATOM 629 O O . PRO A 1 85 ? 16.120 -0.174 -25.287 1.00 85.38 85 PRO A O 1
ATOM 632 N N . LEU A 1 86 ? 14.392 1.209 -24.955 1.00 92.31 86 LEU A N 1
ATOM 633 C CA . LEU A 1 86 ? 15.227 2.411 -24.990 1.00 92.31 86 LEU A CA 1
ATOM 634 C C . LEU A 1 86 ? 16.178 2.402 -23.777 1.00 92.31 86 LEU A C 1
ATOM 636 O O . LEU A 1 86 ? 15.750 1.968 -22.703 1.00 92.31 86 LEU A O 1
ATOM 640 N N . PRO A 1 87 ? 17.395 2.971 -23.869 1.00 94.44 87 PRO A N 1
ATOM 641 C CA . PRO A 1 87 ? 18.310 3.054 -22.724 1.00 94.44 87 PRO A CA 1
ATOM 642 C C . PRO A 1 87 ? 17.666 3.672 -21.470 1.00 94.44 87 PRO A C 1
ATOM 644 O O . PRO A 1 87 ? 17.904 3.235 -20.345 1.00 94.44 87 PRO A O 1
ATOM 647 N N . ALA A 1 88 ? 16.769 4.647 -21.656 1.00 94.75 88 ALA A N 1
ATOM 648 C CA . ALA A 1 88 ? 15.995 5.240 -20.566 1.00 94.75 88 ALA A CA 1
ATOM 649 C C . ALA A 1 88 ? 15.052 4.233 -19.875 1.00 94.75 88 ALA A C 1
ATOM 651 O O . ALA A 1 88 ? 14.908 4.267 -18.654 1.00 94.75 88 ALA A O 1
ATOM 652 N N . ALA A 1 89 ? 14.439 3.315 -20.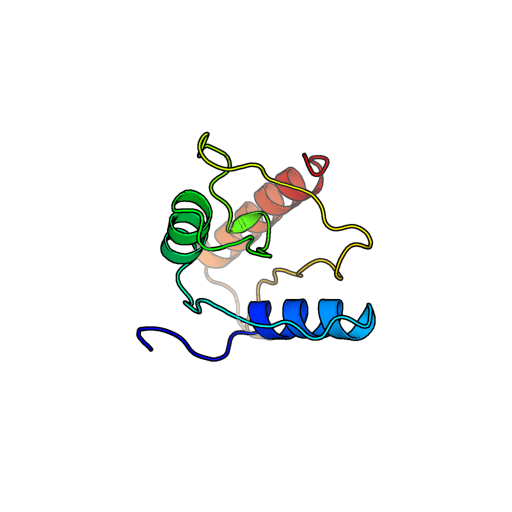628 1.00 93.75 89 ALA A N 1
ATOM 653 C CA . ALA A 1 89 ? 13.566 2.278 -20.080 1.00 93.75 89 ALA A CA 1
ATOM 654 C C . ALA A 1 89 ? 14.363 1.239 -19.277 1.00 93.75 89 ALA A C 1
ATOM 656 O O . ALA A 1 89 ? 13.944 0.855 -18.185 1.00 93.75 89 ALA A O 1
ATOM 657 N N . GLU A 1 90 ? 15.537 0.829 -19.765 1.00 93.12 90 GLU A N 1
ATOM 658 C CA . GLU A 1 90 ? 16.437 -0.061 -19.017 1.00 93.12 90 GLU A CA 1
ATOM 659 C C . GLU A 1 90 ? 16.879 0.584 -17.703 1.00 93.12 90 GLU A C 1
ATOM 661 O O . GLU A 1 90 ? 16.816 -0.033 -16.633 1.00 93.12 90 GLU A O 1
ATOM 666 N N . GLN A 1 91 ? 17.256 1.862 -17.774 1.00 96.50 91 GLN A N 1
ATOM 667 C CA . GLN A 1 91 ? 17.674 2.623 -16.609 1.00 96.50 91 GLN A CA 1
ATOM 668 C C . GLN A 1 91 ? 16.539 2.780 -15.593 1.00 96.50 91 GLN A C 1
ATOM 670 O O . GLN A 1 91 ? 16.756 2.577 -14.395 1.00 96.50 91 GLN A O 1
ATOM 675 N N . PHE A 1 92 ? 15.322 3.071 -16.057 1.00 96.00 92 PHE A N 1
ATOM 676 C CA . PHE A 1 92 ? 14.133 3.121 -15.212 1.00 96.00 92 PHE A CA 1
ATOM 677 C C . PHE A 1 92 ? 13.892 1.782 -14.506 1.00 96.00 92 PHE A C 1
ATOM 679 O O . PHE A 1 92 ? 13.752 1.755 -13.285 1.00 96.00 92 PHE A O 1
ATOM 686 N N . VAL A 1 93 ? 13.915 0.661 -15.238 1.00 95.38 93 VAL A N 1
ATOM 687 C CA . VAL A 1 93 ? 13.727 -0.685 -14.666 1.00 95.38 93 VAL A CA 1
ATOM 688 C C . VAL A 1 93 ? 14.775 -0.977 -13.597 1.00 95.38 93 VAL A C 1
ATOM 690 O O . VAL A 1 93 ? 14.444 -1.506 -12.531 1.00 95.38 93 VAL A O 1
ATOM 693 N N . ARG A 1 94 ? 16.040 -0.629 -13.854 1.00 95.44 94 ARG A N 1
ATOM 694 C CA . ARG A 1 94 ? 17.132 -0.827 -12.898 1.00 95.44 94 ARG A CA 1
ATOM 695 C C . ARG A 1 94 ? 16.892 -0.044 -11.606 1.00 95.44 94 ARG A C 1
ATOM 697 O O . ARG A 1 94 ? 16.989 -0.626 -10.523 1.00 95.44 94 ARG A O 1
ATOM 704 N N . ILE A 1 95 ? 16.557 1.243 -11.718 1.00 97.06 95 ILE A N 1
ATOM 705 C CA . ILE A 1 95 ? 16.281 2.117 -10.568 1.00 97.06 95 ILE A CA 1
ATOM 706 C C . ILE A 1 95 ? 15.053 1.616 -9.805 1.00 97.06 95 ILE A C 1
ATOM 708 O O . ILE A 1 95 ? 15.136 1.392 -8.600 1.00 97.06 95 ILE A O 1
ATOM 712 N N . ALA A 1 96 ? 13.946 1.351 -10.498 1.00 95.69 96 ALA A N 1
ATOM 713 C CA . ALA A 1 96 ? 12.706 0.883 -9.888 1.00 95.69 96 ALA A CA 1
ATOM 714 C C . ALA A 1 96 ? 12.900 -0.438 -9.123 1.00 95.69 96 ALA A C 1
ATOM 716 O O . ALA A 1 96 ? 12.422 -0.576 -7.998 1.00 95.69 96 ALA A O 1
ATOM 717 N N . LYS A 1 97 ? 13.665 -1.393 -9.672 1.00 94.25 97 LYS A N 1
ATOM 718 C CA . LYS A 1 97 ? 14.007 -2.643 -8.969 1.00 94.25 97 LYS A CA 1
ATOM 719 C C . LYS A 1 97 ? 14.886 -2.408 -7.739 1.00 94.25 97 LYS A C 1
ATOM 721 O O . LYS A 1 97 ? 14.692 -3.072 -6.722 1.00 94.25 97 LYS A O 1
ATOM 726 N N . HIS A 1 98 ? 15.868 -1.509 -7.820 1.00 95.06 98 HIS A N 1
ATOM 727 C CA . HIS A 1 98 ? 16.721 -1.166 -6.679 1.00 95.06 98 HIS A CA 1
ATOM 728 C C . HIS A 1 98 ? 15.900 -0.545 -5.540 1.00 95.06 98 HIS A C 1
ATOM 730 O O . HIS A 1 98 ? 15.902 -1.054 -4.418 1.00 95.06 98 HIS A O 1
ATOM 736 N N . GLU A 1 99 ? 15.127 0.488 -5.861 1.00 93.62 99 GLU A N 1
ATOM 737 C CA . GLU A 1 99 ? 14.296 1.230 -4.916 1.00 93.62 99 GLU A CA 1
ATOM 738 C C . GLU A 1 99 ? 13.140 0.398 -4.347 1.00 93.62 99 GLU A C 1
ATOM 740 O O . GLU A 1 99 ? 12.795 0.538 -3.170 1.00 93.62 99 GLU A O 1
ATOM 745 N N . GLY A 1 100 ? 12.564 -0.493 -5.159 1.00 91.12 100 GLY A N 1
ATOM 746 C CA . GLY A 1 100 ? 11.534 -1.437 -4.737 1.00 91.12 100 GLY A CA 1
ATOM 747 C C . GLY A 1 100 ? 12.060 -2.440 -3.711 1.00 91.12 100 GLY A C 1
ATOM 748 O O . GLY A 1 100 ? 11.468 -2.586 -2.644 1.00 91.12 100 GLY A O 1
ATOM 749 N N . ARG A 1 101 ? 13.218 -3.069 -3.968 1.00 90.38 101 ARG A N 1
ATOM 750 C CA . ARG A 1 101 ? 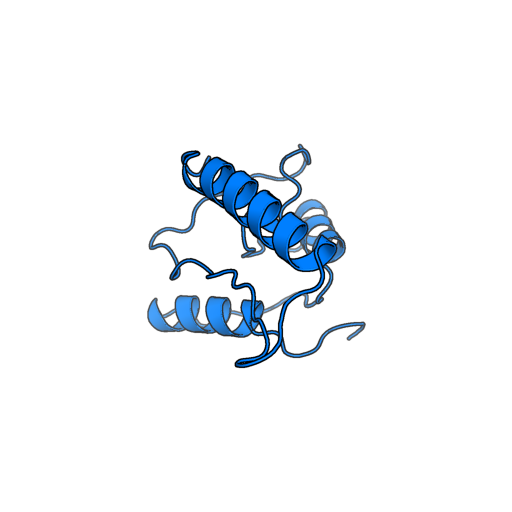13.847 -4.002 -3.010 1.00 90.38 101 ARG A CA 1
ATOM 751 C C . ARG A 1 101 ? 14.156 -3.338 -1.672 1.00 90.38 101 ARG A C 1
ATOM 753 O O . ARG A 1 101 ? 13.838 -3.904 -0.634 1.00 90.38 101 ARG A O 1
ATOM 760 N N . LYS A 1 102 ? 14.705 -2.120 -1.700 1.00 89.56 102 LYS A N 1
ATOM 761 C CA . LYS A 1 102 ? 15.010 -1.334 -0.494 1.00 89.56 102 LYS A CA 1
ATOM 762 C C . LYS A 1 102 ? 13.765 -1.023 0.348 1.00 89.56 102 LYS A C 1
ATOM 764 O O . LYS A 1 102 ? 13.860 -0.933 1.569 1.00 89.56 102 LYS A O 1
ATOM 769 N N . ARG A 1 103 ? 12.604 -0.826 -0.286 1.00 84.94 103 ARG A N 1
ATOM 770 C CA . ARG A 1 103 ? 11.328 -0.589 0.412 1.00 84.94 103 ARG A CA 1
ATOM 771 C C . ARG A 1 103 ? 10.748 -1.876 0.989 1.00 84.94 103 ARG A C 1
ATOM 773 O O . ARG A 1 103 ? 10.299 -1.855 2.126 1.00 84.94 103 ARG A O 1
ATOM 780 N N . LEU A 1 104 ? 10.812 -2.979 0.244 1.00 81.88 104 LEU A N 1
ATOM 781 C CA . LEU A 1 104 ? 10.316 -4.288 0.686 1.00 81.88 104 LEU A CA 1
ATOM 782 C C . LEU A 1 104 ? 11.157 -4.905 1.813 1.00 81.88 104 LEU A C 1
ATOM 784 O O . LEU A 1 104 ? 10.635 -5.684 2.599 1.00 81.88 104 LEU A O 1
ATOM 788 N N . SER A 1 105 ? 12.442 -4.557 1.918 1.00 79.12 105 SER A N 1
ATOM 789 C CA . SER A 1 105 ? 13.308 -5.020 3.009 1.00 79.12 105 SER A CA 1
ATOM 790 C C . SER A 1 105 ? 13.096 -4.269 4.328 1.00 79.12 105 SER A C 1
ATOM 792 O O . SER A 1 105 ? 13.732 -4.607 5.324 1.00 79.12 105 SER A O 1
ATOM 794 N N . ARG A 1 106 ? 12.272 -3.211 4.351 1.00 68.06 106 ARG A N 1
ATOM 795 C CA . ARG A 1 106 ? 11.931 -2.504 5.591 1.00 68.06 106 ARG A CA 1
ATOM 796 C C . ARG A 1 106 ? 10.747 -3.222 6.241 1.00 68.06 106 ARG A C 1
ATOM 798 O O . ARG A 1 106 ? 9.765 -3.469 5.544 1.00 68.06 106 ARG A O 1
ATOM 805 N N . PRO A 1 107 ? 10.803 -3.528 7.548 1.00 58.88 107 PRO A N 1
ATOM 806 C CA . PRO A 1 107 ? 9.637 -4.051 8.244 1.00 58.88 107 PRO A CA 1
ATOM 807 C C . PRO A 1 107 ? 8.479 -3.056 8.119 1.00 58.88 107 PRO A C 1
ATOM 809 O O . PRO A 1 107 ? 8.697 -1.837 8.154 1.00 58.88 107 PRO A O 1
ATOM 812 N N . ALA A 1 108 ? 7.263 -3.580 7.945 1.00 58.75 108 ALA A N 1
ATOM 813 C CA . ALA A 1 108 ? 6.053 -2.776 8.049 1.00 58.75 108 ALA A CA 1
ATOM 814 C C . ALA A 1 108 ? 6.043 -2.132 9.445 1.00 58.75 108 ALA A C 1
ATOM 816 O O . ALA A 1 108 ? 6.218 -2.834 10.441 1.00 58.75 108 ALA A O 1
ATOM 817 N N . ARG A 1 109 ? 5.971 -0.799 9.486 1.00 52.78 109 ARG A N 1
ATOM 818 C CA . ARG A 1 109 ? 5.862 -0.034 10.732 1.00 52.78 109 ARG A CA 1
ATOM 819 C C . ARG A 1 109 ? 4.446 -0.093 11.274 1.00 52.78 109 ARG A C 1
ATOM 821 O O . ARG A 1 109 ? 3.519 -0.127 10.433 1.00 52.78 109 ARG A O 1
#

Radius of gyration: 17.05 Å; chains: 1; bounding box: 39×28×42 Å

Foldseek 3Di:
DPADDDDPQ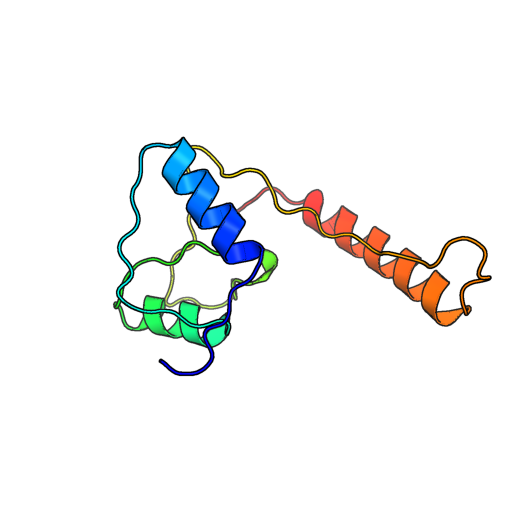VVQVCVLCVVVVHHDDDPDDHPQLVVQVVCVLVVVDDDDDQPVSDPPVDPSDDDDADVVHRDDDDDDDDDDPPDDDDPVVVVVVVVCVVVVVVVVPDPDD